Protein AF-A0A960RHT0-F1 (afdb_monomer_lite)

Sequence (117 aa):
PCIFVATATGIAPPRAYLRSQAVDQLTLVHGVRKAEDLFYRDEFSTGSYISCVSSEPGGDLQGRVTDWLAGFSLPDRATYHLCGANEMIYEVRDSLLSRGVAQDAIVTEAYYYRSDD

Radius of gyration: 13.25 Å; chains: 1; bounding box: 39×28×33 Å

Structure (mmCIF, N/CA/C/O backbone):
data_AF-A0A960RHT0-F1
#
_entry.id   AF-A0A960RHT0-F1
#
loop_
_atom_site.group_PDB
_atom_site.id
_atom_site.type_symbol
_atom_site.label_atom_id
_atom_site.label_alt_id
_atom_site.label_comp_id
_atom_site.label_asym_id
_atom_site.label_entity_id
_atom_site.label_seq_id
_atom_site.pdbx_PDB_ins_code
_atom_site.Cartn_x
_atom_site.Cartn_y
_atom_site.Cartn_z
_atom_site.occupancy
_atom_site.B_iso_or_equiv
_atom_site.auth_seq_id
_atom_site.auth_comp_id
_atom_site.auth_asym_id
_atom_site.auth_atom_id
_atom_site.pdbx_PDB_model_num
ATOM 1 N N . PRO A 1 1 ? -13.297 -1.504 4.880 1.00 91.00 1 PRO A N 1
ATOM 2 C CA . PRO A 1 1 ? -12.547 -1.829 3.638 1.00 91.00 1 PRO A CA 1
ATOM 3 C C . PRO A 1 1 ? -11.144 -2.316 4.011 1.00 91.00 1 PRO A C 1
ATOM 5 O O . PRO A 1 1 ? -10.646 -1.917 5.063 1.00 91.00 1 PRO A O 1
ATOM 8 N N . CYS A 1 2 ? -10.526 -3.157 3.184 1.00 93.06 2 CYS A N 1
ATOM 9 C CA . CYS A 1 2 ? -9.168 -3.644 3.423 1.00 93.06 2 CYS A CA 1
ATOM 10 C C . CYS A 1 2 ? -8.214 -3.017 2.410 1.00 93.06 2 CYS A C 1
ATOM 12 O O . CYS A 1 2 ? -8.378 -3.188 1.201 1.00 93.06 2 CYS A O 1
ATOM 14 N N . ILE A 1 3 ? -7.230 -2.279 2.920 1.00 95.88 3 ILE A N 1
ATOM 15 C CA . ILE A 1 3 ? -6.227 -1.591 2.115 1.00 95.88 3 ILE A CA 1
ATOM 16 C C . ILE A 1 3 ? -4.896 -2.294 2.307 1.00 95.88 3 ILE A C 1
ATOM 18 O O . ILE A 1 3 ? -4.325 -2.301 3.393 1.00 95.88 3 ILE A O 1
ATOM 22 N N . PHE A 1 4 ? -4.406 -2.895 1.237 1.00 96.44 4 PHE A N 1
ATOM 23 C CA . PHE A 1 4 ? -3.119 -3.556 1.190 1.00 96.44 4 PHE A CA 1
ATOM 24 C C . PHE A 1 4 ? -2.097 -2.603 0.586 1.00 96.44 4 PHE A C 1
ATOM 26 O O . PHE A 1 4 ? -2.313 -2.055 -0.494 1.00 96.44 4 PHE A O 1
ATOM 33 N N . VAL A 1 5 ? -0.973 -2.427 1.270 1.00 97.75 5 VAL A N 1
ATOM 34 C CA . VAL A 1 5 ? 0.190 -1.711 0.750 1.00 97.75 5 VAL A CA 1
ATOM 35 C C . VAL A 1 5 ? 1.334 -2.705 0.691 1.00 97.75 5 VAL A C 1
ATOM 37 O O . VAL A 1 5 ? 1.808 -3.203 1.714 1.00 97.75 5 VAL A O 1
ATOM 40 N N . ALA A 1 6 ? 1.728 -3.042 -0.529 1.00 97.12 6 ALA A N 1
ATOM 41 C CA . ALA A 1 6 ? 2.642 -4.130 -0.797 1.00 97.12 6 ALA A CA 1
ATOM 42 C C . ALA A 1 6 ? 3.834 -3.677 -1.632 1.00 97.12 6 ALA A C 1
ATOM 44 O O . ALA A 1 6 ? 3.705 -2.804 -2.486 1.00 97.12 6 ALA A O 1
ATOM 45 N N . THR A 1 7 ? 4.982 -4.328 -1.456 1.00 96.88 7 THR A N 1
ATOM 46 C CA . THR A 1 7 ? 6.101 -4.212 -2.403 1.00 96.88 7 THR A CA 1
ATOM 47 C C . THR A 1 7 ? 6.619 -5.573 -2.834 1.00 96.88 7 THR A C 1
ATOM 49 O O . THR A 1 7 ? 6.763 -6.461 -1.988 1.00 96.88 7 THR A O 1
ATOM 52 N N . ALA A 1 8 ? 6.983 -5.701 -4.112 1.00 95.00 8 ALA A N 1
ATOM 53 C CA . ALA A 1 8 ? 7.507 -6.931 -4.704 1.00 95.00 8 ALA A CA 1
ATOM 54 C C . ALA A 1 8 ? 6.616 -8.152 -4.379 1.00 95.00 8 ALA A C 1
ATOM 56 O O . ALA A 1 8 ? 5.399 -8.121 -4.531 1.00 95.00 8 ALA A O 1
ATOM 57 N N . THR A 1 9 ? 7.186 -9.240 -3.866 1.00 94.88 9 THR A N 1
ATOM 58 C CA .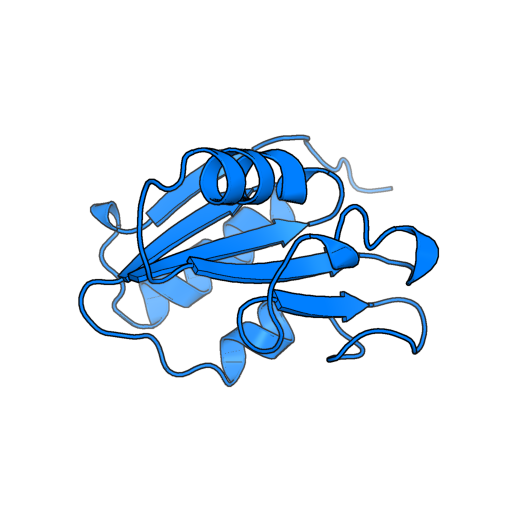 THR A 1 9 ? 6.433 -10.456 -3.512 1.00 94.88 9 THR A CA 1
ATOM 59 C C . THR A 1 9 ? 5.424 -10.266 -2.374 1.00 94.88 9 THR A C 1
ATOM 61 O O . THR A 1 9 ? 4.609 -11.159 -2.140 1.00 94.88 9 THR A O 1
ATOM 64 N N . GLY A 1 10 ? 5.399 -9.100 -1.716 1.00 94.75 10 GLY A N 1
ATOM 65 C CA . GLY A 1 10 ? 4.364 -8.719 -0.751 1.00 94.75 10 GLY A CA 1
ATOM 66 C C . GLY A 1 10 ? 2.943 -8.664 -1.332 1.00 94.75 10 GLY A C 1
ATOM 67 O O . GLY A 1 10 ? 1.983 -8.520 -0.584 1.00 94.75 10 GLY A O 1
ATOM 68 N N . ILE A 1 11 ? 2.775 -8.814 -2.651 1.00 95.38 11 ILE A N 1
ATOM 69 C CA . ILE A 1 11 ? 1.475 -9.034 -3.304 1.00 95.38 11 ILE A CA 1
ATOM 70 C C . ILE A 1 11 ? 0.850 -10.413 -3.001 1.00 95.38 11 ILE A C 1
ATOM 72 O O . ILE A 1 11 ? -0.333 -10.640 -3.266 1.00 95.38 11 ILE A O 1
ATOM 76 N N . ALA A 1 12 ? 1.607 -11.360 -2.440 1.00 94.44 12 ALA A N 1
ATOM 77 C CA . ALA A 1 12 ? 1.099 -12.706 -2.184 1.00 94.44 12 ALA A CA 1
ATOM 78 C C . ALA A 1 12 ? -0.097 -12.745 -1.197 1.00 94.44 12 ALA A C 1
ATOM 80 O O . ALA A 1 12 ? -1.114 -13.347 -1.562 1.00 94.44 12 ALA A O 1
ATOM 81 N N . PRO A 1 13 ? -0.065 -12.082 -0.018 1.00 92.50 13 PRO A N 1
ATOM 82 C CA . PRO A 1 13 ? -1.229 -11.996 0.868 1.00 92.50 13 PRO A CA 1
ATOM 83 C C . PRO A 1 13 ? -2.491 -11.379 0.233 1.00 92.50 13 PRO A C 1
ATOM 85 O O . PRO A 1 13 ? -3.535 -12.033 0.294 1.00 92.50 13 PRO A O 1
ATOM 88 N N . PRO A 1 14 ? -2.461 -10.199 -0.431 1.00 93.00 14 PRO A N 1
ATOM 89 C CA . PRO A 1 14 ? -3.665 -9.648 -1.058 1.00 93.00 14 PRO A CA 1
ATOM 90 C C . PRO A 1 14 ? -4.214 -10.531 -2.181 1.00 93.00 14 PRO A C 1
ATOM 92 O O . PRO A 1 14 ? -5.427 -10.601 -2.361 1.00 93.00 14 PRO A O 1
ATOM 95 N N . ARG A 1 15 ? -3.363 -11.265 -2.908 1.00 93.38 15 ARG A N 1
ATOM 96 C CA . ARG A 1 15 ? -3.827 -12.252 -3.892 1.00 93.38 15 ARG A CA 1
ATOM 97 C C . ARG A 1 15 ? -4.544 -13.435 -3.236 1.00 93.38 15 ARG A C 1
ATOM 99 O O . ARG A 1 15 ? -5.577 -13.879 -3.733 1.00 93.38 15 ARG A O 1
ATOM 106 N N . ALA A 1 16 ? -4.005 -13.968 -2.139 1.00 92.12 16 ALA A N 1
ATOM 107 C CA . ALA A 1 16 ? -4.665 -15.036 -1.387 1.00 92.12 16 ALA A CA 1
ATOM 108 C C . ALA A 1 16 ? -6.018 -14.564 -0.832 1.00 92.12 16 ALA A C 1
ATOM 110 O O . ALA A 1 16 ? -7.009 -15.287 -0.919 1.00 92.12 16 ALA A O 1
ATOM 111 N N . TYR A 1 17 ? -6.063 -13.323 -0.345 1.00 90.50 17 TYR A N 1
ATOM 112 C CA . TYR A 1 17 ? -7.275 -12.672 0.133 1.00 90.50 17 TYR A CA 1
ATOM 113 C C . TYR A 1 17 ? -8.322 -12.465 -0.971 1.00 90.50 17 TYR A C 1
ATOM 115 O O . TYR A 1 17 ? -9.494 -12.768 -0.777 1.00 90.50 17 TYR A O 1
ATOM 123 N N . LEU A 1 18 ? -7.908 -12.009 -2.157 1.00 90.12 18 LEU A N 1
ATOM 124 C CA . LEU A 1 18 ? -8.789 -11.881 -3.321 1.00 90.12 18 LEU A CA 1
ATOM 125 C C . LEU A 1 18 ? -9.467 -13.220 -3.660 1.00 90.12 18 LEU A C 1
ATOM 127 O O . LEU A 1 18 ? -10.661 -13.277 -3.945 1.00 90.12 18 LEU A O 1
ATOM 131 N N . ARG A 1 19 ? -8.708 -14.317 -3.594 1.00 89.56 19 ARG A N 1
ATOM 132 C CA . ARG A 1 19 ? -9.185 -15.665 -3.936 1.00 89.56 19 ARG A CA 1
ATOM 133 C C . ARG A 1 19 ? -10.068 -16.304 -2.869 1.00 89.56 19 ARG A C 1
ATOM 135 O O . ARG A 1 19 ? -10.832 -17.205 -3.204 1.00 89.56 19 ARG A O 1
ATOM 142 N N . SER A 1 20 ? -9.980 -15.871 -1.612 1.00 87.12 20 SER A N 1
ATOM 143 C CA . SER A 1 20 ? -10.817 -16.406 -0.534 1.00 87.12 20 SER A CA 1
ATOM 144 C C . SER A 1 20 ? -12.240 -15.840 -0.526 1.00 87.12 20 SER A C 1
ATOM 146 O O . SER A 1 20 ? -13.043 -16.284 0.290 1.00 87.12 20 SER A O 1
ATOM 148 N N . GLN A 1 21 ? -12.561 -14.886 -1.418 1.00 69.56 21 GLN A N 1
ATOM 149 C CA . GLN A 1 21 ? -13.846 -14.166 -1.461 1.00 69.56 21 GLN A CA 1
ATOM 150 C C . GLN A 1 21 ? -14.225 -13.550 -0.102 1.00 69.56 21 GLN A C 1
ATOM 152 O O . GLN A 1 21 ? -15.400 -13.406 0.222 1.00 69.56 21 GLN A O 1
ATOM 157 N N . ALA A 1 22 ? -13.223 -13.224 0.722 1.00 66.50 22 ALA A N 1
ATOM 158 C CA . ALA A 1 22 ? -13.456 -12.918 2.125 1.00 66.50 22 ALA A CA 1
ATOM 159 C C . ALA A 1 22 ? -14.113 -11.550 2.357 1.00 66.50 22 ALA A C 1
ATOM 161 O O . ALA A 1 22 ? -14.792 -11.412 3.372 1.00 66.50 22 ALA A O 1
ATOM 162 N N . VAL A 1 23 ? -13.939 -10.553 1.471 1.00 61.38 23 VAL A N 1
ATOM 163 C CA . VAL A 1 23 ? -14.557 -9.216 1.609 1.00 61.38 23 VAL A CA 1
ATOM 164 C C . VAL A 1 23 ? -14.720 -8.512 0.253 1.00 61.38 23 VAL A C 1
ATOM 166 O O . VAL A 1 23 ? -13.829 -8.554 -0.592 1.00 61.38 23 VAL A O 1
ATOM 169 N N . ASP A 1 24 ? -15.824 -7.774 0.098 1.00 67.75 24 ASP A N 1
ATOM 170 C CA . ASP A 1 24 ? -16.234 -7.062 -1.126 1.00 67.75 24 ASP A CA 1
ATOM 171 C C . ASP A 1 24 ? -15.430 -5.780 -1.456 1.00 67.75 24 ASP A C 1
ATOM 173 O O . ASP A 1 24 ? -15.689 -5.128 -2.466 1.00 67.75 24 ASP A O 1
ATOM 177 N N . GLN A 1 25 ? -14.482 -5.355 -0.609 1.00 85.19 25 GLN A N 1
ATOM 178 C CA . GLN A 1 25 ? -13.807 -4.050 -0.724 1.00 85.19 25 GLN A CA 1
ATOM 179 C C . GLN A 1 25 ? -12.304 -4.141 -0.432 1.00 85.19 25 GLN A C 1
ATOM 181 O O . GLN A 1 25 ? -11.834 -3.704 0.625 1.00 85.19 25 GLN A O 1
ATOM 186 N N . LEU A 1 26 ? -11.565 -4.714 -1.385 1.00 91.19 26 LEU A N 1
ATOM 187 C CA . LEU A 1 26 ? -10.103 -4.740 -1.410 1.00 91.19 26 LEU A CA 1
ATOM 188 C C . LEU A 1 26 ? 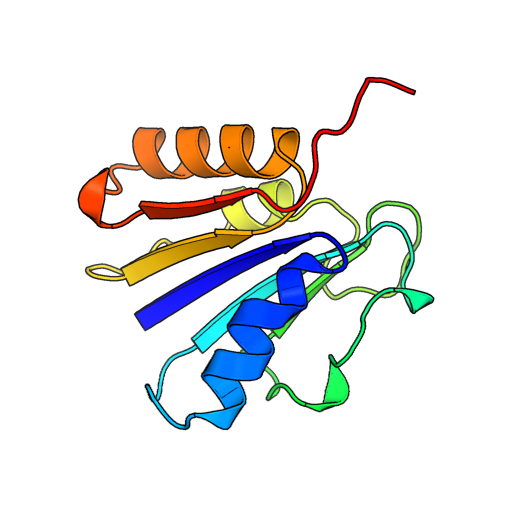-9.559 -3.584 -2.259 1.00 91.19 26 LEU A C 1
ATOM 190 O O . LEU A 1 26 ? -9.982 -3.374 -3.394 1.00 91.19 26 LEU A O 1
ATOM 194 N N . THR A 1 27 ? -8.571 -2.875 -1.723 1.00 94.31 27 THR A N 1
ATOM 195 C CA . THR A 1 27 ? -7.702 -1.974 -2.485 1.00 94.31 27 THR A CA 1
ATOM 196 C C . THR A 1 27 ? -6.261 -2.400 -2.264 1.00 94.31 27 THR A C 1
ATOM 198 O O . THR A 1 27 ? -5.835 -2.545 -1.123 1.00 94.31 27 THR A O 1
ATOM 201 N N . LEU A 1 28 ? -5.508 -2.606 -3.338 1.00 96.19 28 LEU A N 1
ATOM 202 C CA . LEU A 1 28 ? -4.097 -2.958 -3.309 1.00 96.19 28 LEU A CA 1
ATOM 203 C C . LEU A 1 28 ? -3.274 -1.853 -3.967 1.00 96.19 28 LEU A C 1
ATOM 205 O O . LEU A 1 28 ? -3.468 -1.549 -5.138 1.00 96.19 28 LEU A O 1
ATOM 209 N N . VAL A 1 29 ? -2.313 -1.314 -3.226 1.00 97.75 29 VAL A N 1
ATOM 210 C CA . VAL A 1 29 ? -1.243 -0.450 -3.725 1.00 97.75 29 VAL A CA 1
ATOM 211 C C . VAL A 1 29 ? 0.031 -1.282 -3.771 1.00 97.75 29 VAL A C 1
ATOM 213 O O . VAL A 1 29 ? 0.535 -1.697 -2.728 1.00 97.75 29 VAL A O 1
ATOM 216 N N . HIS A 1 30 ? 0.536 -1.570 -4.967 1.00 97.94 30 HIS A N 1
ATOM 217 C CA . HIS A 1 30 ? 1.661 -2.475 -5.173 1.00 97.94 30 HIS A CA 1
ATOM 218 C C . HIS A 1 30 ? 2.858 -1.749 -5.792 1.00 97.94 30 HIS A C 1
ATOM 220 O O . HIS A 1 30 ? 2.795 -1.266 -6.921 1.00 97.94 30 HIS A O 1
ATOM 226 N N . GLY A 1 31 ? 3.955 -1.683 -5.039 1.00 97.81 31 GLY A N 1
ATOM 227 C CA . GLY A 1 31 ? 5.202 -1.039 -5.432 1.00 97.81 31 GLY A CA 1
ATOM 228 C C . GLY A 1 31 ? 6.258 -2.009 -5.939 1.00 97.81 31 GLY A C 1
ATOM 229 O O . GLY A 1 31 ? 6.657 -2.937 -5.234 1.00 97.81 31 GLY A O 1
ATOM 230 N N . VAL A 1 32 ? 6.794 -1.735 -7.121 1.00 97.44 32 VAL A N 1
ATOM 231 C CA . VAL A 1 32 ? 7.900 -2.487 -7.721 1.00 97.44 32 VAL A CA 1
ATOM 232 C C . VAL A 1 32 ? 8.939 -1.548 -8.331 1.00 97.44 32 VAL A C 1
ATOM 234 O O . VAL A 1 32 ? 8.734 -0.336 -8.458 1.00 97.44 32 VAL A O 1
ATOM 237 N N . ARG A 1 33 ? 10.106 -2.095 -8.686 1.00 95.94 33 ARG A N 1
ATOM 238 C CA . ARG A 1 33 ? 11.126 -1.328 -9.412 1.00 95.94 33 ARG A CA 1
ATOM 239 C C . ARG A 1 33 ? 10.783 -1.254 -10.892 1.00 95.94 33 ARG A C 1
ATOM 241 O O . ARG A 1 33 ? 10.771 -0.151 -11.434 1.00 95.94 33 ARG A O 1
ATOM 248 N N . LYS A 1 34 ? 10.468 -2.393 -11.504 1.00 96.81 34 LYS A N 1
ATOM 249 C CA . LYS A 1 34 ? 10.192 -2.524 -12.934 1.00 96.81 34 LYS A CA 1
ATOM 250 C C . LYS A 1 34 ? 8.784 -3.037 -13.195 1.00 96.81 34 LYS A C 1
ATOM 252 O O . LYS A 1 34 ? 8.235 -3.775 -12.382 1.00 96.81 34 LYS A O 1
ATOM 257 N N . ALA A 1 35 ? 8.217 -2.693 -14.344 1.00 96.19 35 ALA A N 1
ATOM 258 C CA . ALA A 1 35 ? 6.875 -3.109 -14.734 1.00 96.19 35 ALA A CA 1
ATOM 259 C C . ALA A 1 35 ? 6.754 -4.638 -14.893 1.00 96.19 35 ALA A C 1
ATOM 261 O O . ALA A 1 35 ? 5.689 -5.195 -14.630 1.00 96.19 35 ALA A O 1
ATOM 262 N N . GLU A 1 36 ? 7.846 -5.323 -15.256 1.00 95.69 36 GLU A N 1
ATOM 263 C CA . GLU A 1 36 ? 7.897 -6.793 -15.351 1.00 95.69 36 GLU A CA 1
ATOM 264 C C . GLU A 1 36 ? 7.619 -7.504 -14.012 1.00 95.69 36 GLU A C 1
ATOM 266 O O . GLU A 1 36 ? 7.126 -8.631 -14.005 1.00 95.69 36 GLU A O 1
ATOM 271 N N . ASP A 1 37 ? 7.847 -6.822 -12.885 1.00 96.06 37 ASP A N 1
ATOM 272 C CA . ASP A 1 37 ? 7.638 -7.355 -11.534 1.00 96.06 37 ASP A CA 1
ATOM 273 C C . ASP A 1 37 ? 6.198 -7.159 -11.018 1.00 96.06 37 ASP A C 1
ATOM 275 O O . ASP A 1 37 ? 5.892 -7.507 -9.874 1.00 96.06 37 ASP A O 1
ATOM 279 N N . LEU A 1 38 ? 5.283 -6.601 -11.822 1.00 95.06 38 LEU A N 1
ATOM 280 C CA . LEU A 1 38 ? 3.865 -6.438 -11.470 1.00 95.06 38 LEU A CA 1
ATOM 281 C C . LEU A 1 38 ? 3.110 -7.781 -11.534 1.00 95.06 38 LEU A C 1
ATOM 283 O O . LEU A 1 38 ? 2.126 -7.940 -12.263 1.00 95.06 38 LEU A O 1
ATOM 287 N N . PHE A 1 39 ? 3.580 -8.759 -10.761 1.00 92.62 39 PHE A N 1
ATOM 288 C CA . PHE A 1 39 ? 3.027 -10.105 -10.705 1.00 92.62 39 PHE A CA 1
ATOM 289 C C . PHE A 1 39 ? 1.533 -10.083 -10.388 1.00 92.62 39 PHE A C 1
ATOM 291 O O . PHE A 1 39 ? 1.073 -9.309 -9.556 1.00 92.62 39 PHE A O 1
ATOM 298 N N . TYR A 1 40 ? 0.774 -10.977 -11.021 1.00 93.56 40 TYR A N 1
ATOM 299 C CA . TYR A 1 40 ? -0.652 -11.193 -10.744 1.00 93.56 40 TYR A CA 1
ATOM 300 C C . TYR A 1 40 ? -1.565 -9.976 -10.944 1.00 93.56 40 TYR A C 1
ATOM 302 O O . TYR A 1 40 ? -2.736 -10.064 -10.584 1.00 93.56 40 TYR A O 1
ATOM 310 N N . ARG A 1 41 ? -1.085 -8.867 -11.527 1.00 92.19 41 ARG A N 1
ATOM 311 C CA . ARG A 1 41 ? -1.899 -7.661 -11.760 1.00 92.19 41 ARG A CA 1
ATOM 312 C C . ARG A 1 41 ? -3.205 -7.960 -12.500 1.00 92.19 41 ARG A C 1
ATOM 314 O O . ARG A 1 41 ? -4.232 -7.383 -12.169 1.00 92.19 41 ARG A O 1
ATOM 321 N N . ASP A 1 42 ? -3.168 -8.913 -13.430 1.00 93.06 42 ASP A N 1
ATOM 322 C CA . ASP A 1 42 ? -4.315 -9.297 -14.259 1.00 93.06 42 ASP A CA 1
ATOM 323 C C . ASP A 1 42 ? -5.390 -10.077 -13.475 1.00 93.06 42 ASP A C 1
ATOM 325 O O . ASP A 1 42 ? -6.482 -10.302 -13.990 1.00 93.06 42 ASP A O 1
ATOM 329 N N . GLU A 1 43 ? -5.112 -10.491 -12.231 1.00 92.44 43 GLU A N 1
ATOM 330 C CA . GLU A 1 43 ? -6.112 -11.107 -11.349 1.00 92.44 43 GLU A CA 1
ATOM 331 C C . GLU A 1 43 ? -6.999 -10.059 -10.653 1.00 92.44 43 GLU A C 1
ATOM 333 O O . GLU A 1 43 ? -8.104 -10.390 -10.226 1.00 92.44 43 GLU A O 1
ATOM 338 N N . PHE A 1 44 ? -6.549 -8.806 -10.533 1.00 90.88 44 PHE A N 1
ATOM 339 C CA . PHE A 1 44 ? -7.264 -7.762 -9.799 1.00 90.88 44 PHE A CA 1
ATOM 340 C C . PHE A 1 44 ? -8.170 -6.934 -10.717 1.00 90.88 44 PHE A C 1
ATOM 342 O O . PHE A 1 44 ? -7.825 -6.614 -11.853 1.00 90.88 44 PHE A O 1
ATOM 349 N N . SER A 1 45 ? -9.334 -6.526 -10.204 1.00 86.00 45 SER A N 1
ATOM 350 C CA . SER A 1 45 ? -10.250 -5.659 -10.949 1.00 86.00 45 SER A CA 1
ATOM 351 C C . SER A 1 45 ? -9.707 -4.238 -11.121 1.00 86.00 45 SER A C 1
ATOM 353 O O . SER A 1 45 ? -9.030 -3.695 -10.239 1.00 86.00 45 SER A O 1
ATOM 355 N N . THR A 1 46 ? -10.069 -3.595 -12.231 1.00 78.75 46 THR A N 1
ATOM 356 C CA . THR A 1 46 ? -9.783 -2.176 -12.469 1.00 78.75 46 THR A CA 1
ATOM 357 C C . THR A 1 46 ? -10.288 -1.327 -11.300 1.00 78.75 46 THR A C 1
ATOM 359 O O . THR A 1 46 ? -11.430 -1.467 -10.874 1.00 78.75 46 THR A O 1
ATOM 362 N N . GLY A 1 47 ? -9.430 -0.457 -10.762 1.00 79.56 47 GLY A N 1
ATOM 363 C CA . GLY A 1 47 ? -9.750 0.405 -9.618 1.00 79.56 47 GLY A CA 1
ATOM 364 C C . GLY A 1 47 ? -9.517 -0.222 -8.238 1.00 79.56 47 GLY A C 1
ATOM 365 O O . GLY A 1 47 ? -9.415 0.513 -7.262 1.00 79.56 47 GLY A O 1
ATOM 366 N N . SER A 1 48 ? -9.357 -1.549 -8.142 1.00 89.31 48 SER A N 1
ATOM 367 C CA . SER A 1 48 ? -8.932 -2.227 -6.900 1.00 89.31 48 SER A CA 1
ATOM 368 C C . SER A 1 48 ? -7.417 -2.411 -6.790 1.00 89.31 48 SER A C 1
ATOM 370 O O . SER A 1 48 ? -6.924 -2.759 -5.721 1.00 89.31 48 SER A O 1
ATOM 372 N N . TYR A 1 49 ? -6.682 -2.182 -7.879 1.00 95.38 49 TYR A N 1
ATOM 373 C CA . TYR A 1 49 ? -5.235 -2.341 -7.965 1.00 95.38 49 TYR A CA 1
ATOM 374 C C . TYR A 1 49 ? -4.595 -1.059 -8.481 1.00 95.38 49 TYR A C 1
ATOM 376 O O . TYR A 1 49 ? -5.001 -0.540 -9.518 1.00 95.38 49 TYR A O 1
ATOM 384 N N . ILE A 1 50 ? -3.605 -0.578 -7.740 1.00 96.75 50 ILE A N 1
ATOM 385 C CA . ILE A 1 50 ? -2.794 0.586 -8.050 1.00 96.75 50 ILE A CA 1
ATOM 386 C C . ILE A 1 50 ? -1.350 0.112 -8.137 1.00 96.75 50 ILE A C 1
ATOM 388 O O . ILE A 1 50 ? -0.781 -0.371 -7.157 1.00 96.75 50 ILE A O 1
ATOM 392 N N . SER A 1 51 ? -0.749 0.274 -9.308 1.00 97.12 51 SER A N 1
ATOM 393 C CA . SER A 1 51 ? 0.645 -0.071 -9.565 1.00 97.12 51 SER A CA 1
ATOM 394 C C . SER A 1 51 ? 1.564 1.142 -9.436 1.00 97.12 51 SER A C 1
ATOM 396 O O . SER A 1 51 ? 1.401 2.139 -10.136 1.00 97.12 51 SER A O 1
ATOM 398 N N . CYS A 1 52 ? 2.567 1.040 -8.566 1.00 97.81 52 CYS A N 1
ATOM 399 C CA . CYS A 1 52 ? 3.629 2.029 -8.413 1.00 97.81 52 CYS A CA 1
ATOM 400 C C . CYS A 1 52 ? 4.943 1.440 -8.948 1.00 97.81 52 CYS A C 1
ATOM 402 O O . CYS A 1 52 ? 5.451 0.462 -8.399 1.00 97.81 52 CYS A O 1
ATOM 404 N N . VAL A 1 53 ? 5.491 2.010 -10.022 1.00 98.06 53 VAL A N 1
ATOM 405 C CA . VAL A 1 53 ? 6.750 1.558 -10.638 1.00 98.06 53 VAL A CA 1
ATOM 406 C C . VAL A 1 53 ? 7.797 2.653 -10.481 1.00 98.06 53 VAL A C 1
ATOM 408 O O . VAL A 1 53 ? 7.619 3.770 -10.953 1.00 98.06 53 VAL A O 1
ATOM 411 N N . SER A 1 54 ? 8.886 2.350 -9.780 1.00 96.50 54 SER A N 1
ATOM 412 C CA . SER A 1 54 ? 9.832 3.377 -9.314 1.00 96.50 54 SER A CA 1
ATOM 413 C C . SER A 1 54 ? 11.017 3.641 -10.246 1.00 96.50 54 SER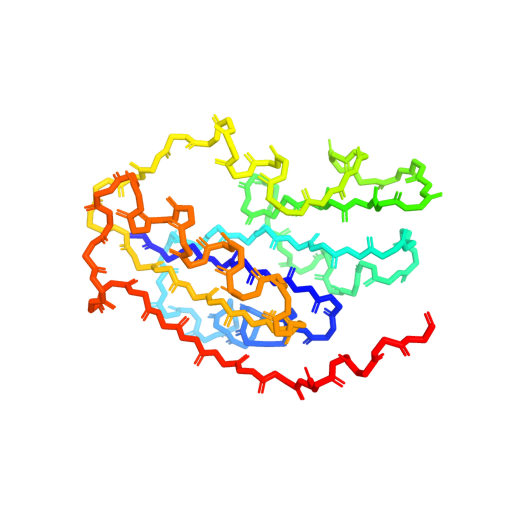 A C 1
ATOM 415 O O . SER A 1 54 ? 11.544 4.749 -10.229 1.00 96.50 54 SER A O 1
ATOM 417 N N . SER A 1 55 ? 11.454 2.665 -11.051 1.00 95.50 55 SER A N 1
ATOM 418 C CA . SER A 1 55 ? 12.658 2.811 -11.894 1.00 95.50 55 SER A CA 1
ATOM 419 C C . SER A 1 55 ? 12.374 3.089 -13.371 1.00 95.50 55 SER A C 1
ATOM 421 O O . SER A 1 55 ? 13.291 3.437 -14.110 1.00 95.50 55 SER A O 1
ATOM 423 N N . GLU A 1 56 ? 11.115 2.983 -13.799 1.00 95.38 56 GLU A N 1
ATOM 424 C CA . GLU A 1 56 ? 10.702 3.178 -15.190 1.00 95.38 56 GLU A CA 1
ATOM 425 C C . GLU A 1 56 ? 9.202 3.518 -15.303 1.00 95.38 56 GLU A C 1
ATOM 427 O O . GLU A 1 56 ? 8.449 3.321 -14.345 1.00 95.38 56 GLU A O 1
ATOM 432 N N . PRO A 1 57 ? 8.739 4.024 -16.459 1.00 93.81 57 PRO A N 1
ATOM 433 C CA . PRO A 1 57 ? 7.313 4.119 -16.761 1.00 93.81 57 PRO A CA 1
ATOM 434 C C . PRO A 1 57 ? 6.668 2.730 -16.893 1.00 93.81 57 PRO A C 1
ATOM 436 O O . PRO A 1 57 ? 7.318 1.781 -17.320 1.00 93.81 57 PRO A O 1
ATOM 439 N N . GLY A 1 58 ? 5.368 2.619 -16.605 1.00 87.50 58 GLY A N 1
ATOM 440 C CA . GLY A 1 58 ? 4.612 1.374 -16.826 1.00 87.50 58 GLY A CA 1
ATOM 441 C C . GLY A 1 58 ? 3.626 0.996 -15.719 1.00 87.50 58 GLY A C 1
ATOM 442 O O . GLY A 1 58 ? 2.859 0.053 -15.899 1.00 87.50 58 GLY A O 1
ATOM 443 N N . GLY A 1 59 ? 3.626 1.724 -14.599 1.00 91.62 59 GLY A N 1
ATOM 444 C CA . GLY A 1 59 ? 2.577 1.660 -13.578 1.00 91.62 59 GLY A CA 1
ATOM 445 C C . GLY A 1 59 ? 1.549 2.785 -13.710 1.00 91.62 59 GLY A C 1
ATOM 446 O O . GLY A 1 59 ? 1.732 3.717 -14.493 1.00 91.62 59 GLY A O 1
ATOM 447 N N . ASP A 1 60 ? 0.506 2.723 -12.884 1.00 95.19 60 ASP A N 1
ATOM 448 C CA . ASP A 1 60 ? -0.464 3.812 -12.697 1.00 95.19 60 ASP A CA 1
ATOM 449 C C . ASP A 1 60 ? 0.205 5.055 -12.089 1.00 95.19 60 ASP A C 1
ATOM 451 O O . ASP A 1 60 ? -0.185 6.187 -12.371 1.00 95.19 60 ASP A O 1
ATOM 455 N N . LEU A 1 61 ? 1.242 4.837 -11.275 1.00 95.88 61 LEU A N 1
ATOM 456 C CA . LEU A 1 61 ? 2.123 5.864 -10.737 1.00 95.88 61 LEU A CA 1
ATOM 457 C C . LEU A 1 61 ? 3.586 5.512 -11.027 1.00 95.88 61 LEU A C 1
ATOM 459 O O . LEU A 1 61 ? 4.050 4.423 -10.685 1.00 95.88 61 LEU A O 1
ATOM 463 N N . GLN A 1 62 ? 4.338 6.460 -11.586 1.00 97.12 62 GLN A N 1
ATOM 464 C CA . GLN A 1 62 ? 5.797 6.376 -11.618 1.00 97.12 62 GLN A CA 1
ATOM 465 C C . GLN A 1 62 ? 6.354 6.875 -10.274 1.00 97.12 62 GLN A C 1
ATOM 467 O O . GLN A 1 62 ? 6.501 8.079 -10.075 1.00 97.12 62 GLN A O 1
ATOM 472 N N . GLY A 1 63 ? 6.602 5.963 -9.333 1.00 96.12 63 GLY A N 1
ATOM 473 C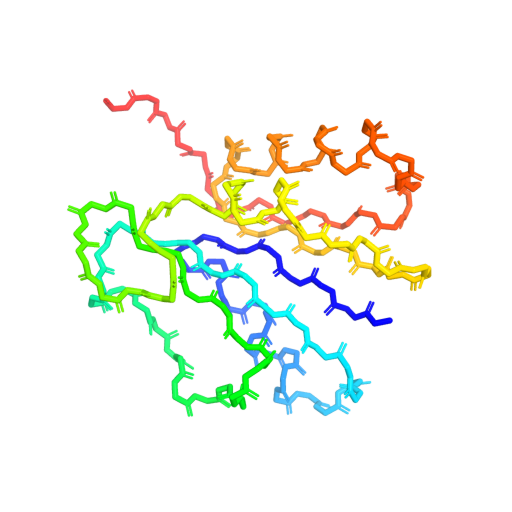 CA . GLY A 1 63 ? 6.993 6.303 -7.961 1.00 96.12 63 GLY A CA 1
ATOM 474 C C . GLY A 1 63 ? 6.903 5.135 -6.978 1.00 96.12 63 GLY A C 1
ATOM 475 O O . GLY A 1 63 ? 6.767 3.972 -7.370 1.00 96.12 63 GLY A O 1
ATOM 476 N N . ARG A 1 64 ? 7.000 5.447 -5.682 1.00 96.94 64 ARG A N 1
ATOM 477 C CA . ARG A 1 64 ? 6.819 4.518 -4.553 1.00 96.94 64 ARG A CA 1
ATOM 478 C C . ARG A 1 64 ? 5.352 4.494 -4.108 1.00 96.94 64 ARG A C 1
ATOM 480 O O . ARG A 1 64 ? 4.573 5.405 -4.368 1.00 96.94 64 ARG A O 1
ATOM 487 N N . VAL A 1 65 ? 4.982 3.462 -3.351 1.00 97.50 65 VAL A N 1
ATOM 488 C CA . VAL A 1 65 ? 3.646 3.371 -2.726 1.00 97.50 65 VAL A CA 1
ATOM 489 C C . VAL A 1 65 ? 3.371 4.510 -1.740 1.00 97.50 65 VAL A C 1
ATOM 491 O O . VAL A 1 65 ? 2.223 4.901 -1.549 1.00 97.50 65 VAL A O 1
ATOM 494 N N . THR A 1 66 ? 4.419 5.062 -1.126 1.00 96.38 66 THR A N 1
ATOM 495 C CA . THR A 1 66 ? 4.336 6.201 -0.206 1.00 96.38 66 THR A CA 1
ATOM 496 C C . THR A 1 66 ? 3.947 7.491 -0.922 1.00 96.38 66 THR A C 1
ATOM 498 O O . THR A 1 66 ? 3.155 8.260 -0.378 1.00 96.38 66 THR A O 1
ATOM 501 N N . ASP A 1 67 ? 4.403 7.682 -2.164 1.00 95.44 67 ASP A N 1
ATOM 502 C CA . ASP A 1 67 ? 4.010 8.818 -3.007 1.00 95.44 67 ASP A CA 1
ATOM 503 C C . ASP A 1 67 ? 2.507 8.778 -3.308 1.00 95.44 67 ASP A C 1
ATOM 505 O O . ASP A 1 67 ? 1.811 9.788 -3.200 1.00 95.44 67 ASP A O 1
ATOM 509 N N . TRP A 1 68 ? 1.980 7.588 -3.613 1.00 95.31 68 TRP A N 1
ATOM 510 C CA . TRP A 1 68 ? 0.542 7.398 -3.799 1.00 95.31 68 TRP A CA 1
ATOM 511 C C . TRP A 1 68 ? -0.236 7.663 -2.504 1.00 95.31 68 TRP A C 1
ATOM 513 O O . TRP A 1 68 ? -1.248 8.368 -2.501 1.00 95.31 68 TRP A O 1
ATOM 523 N N . LEU A 1 69 ? 0.255 7.126 -1.382 1.00 94.62 69 LEU A N 1
ATOM 524 C CA . LEU A 1 69 ? -0.413 7.225 -0.087 1.00 94.62 69 LEU A CA 1
ATOM 525 C C . LEU A 1 69 ? -0.550 8.676 0.392 1.00 94.62 69 LEU A C 1
ATOM 527 O O . LEU A 1 69 ? -1.547 9.003 1.038 1.00 94.62 69 LEU A O 1
ATOM 531 N N . ALA A 1 70 ? 0.408 9.545 0.060 1.00 92.00 70 ALA A N 1
ATOM 532 C CA . ALA A 1 70 ? 0.385 10.958 0.429 1.00 92.00 70 ALA A CA 1
ATOM 533 C C . ALA A 1 70 ? -0.861 11.698 -0.097 1.00 92.00 70 ALA A C 1
ATOM 535 O O . ALA A 1 70 ? -1.397 12.560 0.598 1.00 92.00 70 ALA A O 1
ATOM 536 N N . GLY A 1 71 ? -1.351 11.338 -1.290 1.00 89.44 71 GLY A N 1
ATOM 537 C CA . GLY A 1 71 ? -2.553 11.923 -1.898 1.00 89.44 71 GLY A CA 1
ATOM 538 C C . GLY A 1 71 ? -3.849 11.150 -1.633 1.00 89.44 71 GLY A C 1
ATOM 539 O O . GLY A 1 71 ? -4.934 11.627 -1.964 1.00 89.44 71 GLY A O 1
ATOM 540 N N . PHE A 1 72 ? -3.763 9.952 -1.055 1.00 92.75 72 PHE A N 1
ATOM 541 C CA . PHE A 1 72 ? -4.911 9.068 -0.888 1.00 92.75 72 PHE A CA 1
ATOM 542 C C . PHE A 1 72 ? -5.772 9.465 0.315 1.00 92.75 72 PHE A C 1
ATOM 544 O O . PHE A 1 72 ? -5.263 9.545 1.426 1.00 92.75 72 PHE A O 1
ATOM 551 N N . SER A 1 73 ? -7.081 9.665 0.142 1.00 94.31 73 SER A N 1
ATOM 552 C CA . SER A 1 73 ? -7.991 9.908 1.273 1.00 94.31 73 SER A CA 1
ATOM 553 C C . SER A 1 73 ? -8.228 8.614 2.057 1.00 94.31 73 SER A C 1
ATOM 555 O O . SER A 1 73 ? -8.747 7.651 1.497 1.00 94.31 73 SER A O 1
ATOM 557 N N . LEU A 1 74 ? -7.854 8.587 3.341 1.00 94.81 74 LEU A N 1
ATOM 558 C CA . LEU A 1 74 ? -7.974 7.402 4.195 1.00 94.81 74 LEU A CA 1
ATOM 559 C C . LEU A 1 74 ? -9.447 7.148 4.543 1.00 94.81 74 LEU A C 1
ATOM 561 O O . LEU A 1 74 ? -10.051 7.993 5.205 1.00 94.81 74 LEU A O 1
ATOM 565 N N . PRO A 1 75 ? -10.042 6.011 4.138 1.00 92.94 75 PRO A N 1
ATOM 566 C CA . PRO A 1 75 ? -11.418 5.712 4.496 1.00 92.94 75 PRO A CA 1
ATOM 567 C C . PRO A 1 75 ? -11.546 5.419 5.991 1.00 92.94 75 PRO A C 1
ATOM 569 O O . PRO A 1 75 ? -10.712 4.718 6.576 1.00 92.94 75 PRO A O 1
ATOM 5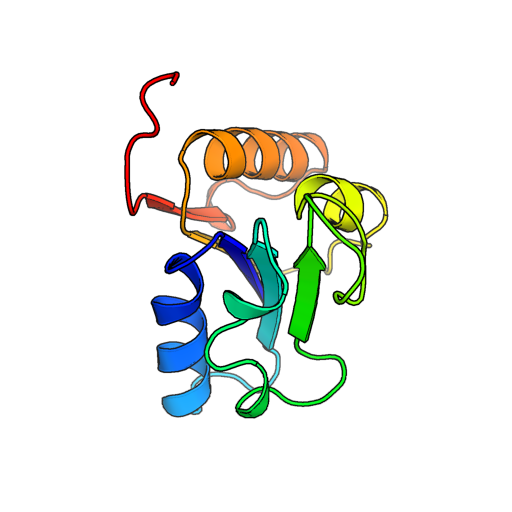72 N N . ASP A 1 76 ? -12.643 5.878 6.586 1.00 88.94 76 ASP A N 1
ATOM 573 C CA . ASP A 1 76 ? -12.998 5.518 7.954 1.00 88.94 76 ASP A CA 1
ATOM 574 C C . ASP A 1 76 ? -13.169 4.000 8.091 1.00 88.94 76 ASP A C 1
ATOM 576 O O . ASP A 1 76 ? -13.705 3.325 7.205 1.00 88.94 76 ASP A O 1
ATOM 580 N N . ARG A 1 77 ? -12.751 3.456 9.242 1.00 90.81 77 ARG A N 1
ATOM 581 C CA . ARG A 1 77 ? -12.886 2.024 9.580 1.00 90.81 77 ARG A CA 1
ATOM 582 C C . ARG A 1 77 ? -12.214 1.085 8.560 1.00 90.81 77 ARG A C 1
ATOM 584 O O . ARG A 1 77 ? -12.634 -0.063 8.398 1.00 90.81 77 ARG A O 1
ATOM 591 N N . ALA A 1 78 ? -11.198 1.568 7.846 1.00 94.44 78 ALA A N 1
ATOM 592 C CA . ALA A 1 78 ? -10.331 0.730 7.030 1.00 94.44 78 ALA A CA 1
ATOM 593 C C . ALA A 1 78 ? -9.321 -0.031 7.901 1.00 94.44 78 ALA A C 1
ATOM 595 O O . ALA A 1 78 ? -8.842 0.502 8.901 1.00 94.44 78 ALA A O 1
ATOM 596 N N . THR A 1 79 ? -8.967 -1.247 7.487 1.00 95.31 79 THR A N 1
ATOM 597 C CA . THR A 1 79 ? -7.775 -1.944 7.986 1.00 95.31 79 THR A CA 1
ATOM 598 C C . THR A 1 79 ? -6.663 -1.844 6.950 1.00 95.31 79 THR A C 1
ATOM 600 O O . THR A 1 79 ? -6.910 -1.981 5.748 1.00 95.31 79 THR A O 1
ATOM 603 N N . TYR A 1 80 ? -5.442 -1.600 7.415 1.00 97.00 80 TYR A N 1
ATOM 604 C CA . TYR A 1 80 ? -4.262 -1.402 6.582 1.00 97.00 80 TYR A CA 1
ATOM 605 C C . TYR A 1 80 ? -3.305 -2.573 6.765 1.00 97.00 80 TYR A C 1
ATOM 607 O O . TYR A 1 80 ? -2.827 -2.817 7.868 1.00 97.00 80 TYR A O 1
ATOM 615 N N . HIS A 1 81 ? -3.024 -3.292 5.686 1.00 96.38 81 HIS A N 1
ATOM 616 C CA . HIS A 1 81 ? -2.160 -4.467 5.674 1.00 96.38 81 HIS A CA 1
ATOM 617 C C . HIS A 1 81 ? -0.873 -4.137 4.919 1.00 96.38 81 HIS A C 1
ATOM 619 O O . HIS A 1 81 ? -0.908 -3.883 3.716 1.00 96.38 81 HIS A O 1
ATOM 625 N N . LEU A 1 82 ? 0.258 -4.115 5.622 1.00 97.69 82 LEU A N 1
ATOM 626 C CA . LEU A 1 82 ? 1.557 -3.721 5.078 1.00 97.69 82 LEU A CA 1
ATOM 627 C C . LEU A 1 82 ? 2.429 -4.960 4.885 1.00 97.69 82 LEU A C 1
ATOM 629 O O . LEU A 1 82 ? 2.735 -5.642 5.864 1.00 97.69 82 LEU A O 1
ATOM 633 N N . CYS A 1 83 ? 2.843 -5.252 3.650 1.00 96.06 83 CYS A N 1
ATOM 634 C CA . CYS A 1 83 ? 3.661 -6.431 3.359 1.00 96.06 83 CYS A CA 1
ATOM 635 C C . CYS A 1 83 ? 4.784 -6.148 2.355 1.00 96.06 83 CYS A C 1
ATOM 637 O O . CYS A 1 83 ? 4.554 -5.642 1.260 1.00 96.06 83 CYS A O 1
ATOM 639 N N . GLY A 1 84 ? 6.020 -6.509 2.695 1.00 94.75 84 GLY A N 1
ATOM 640 C CA . GLY A 1 84 ? 7.161 -6.348 1.794 1.00 94.75 84 GLY A CA 1
ATOM 641 C C . GLY A 1 84 ? 8.418 -5.869 2.505 1.00 94.7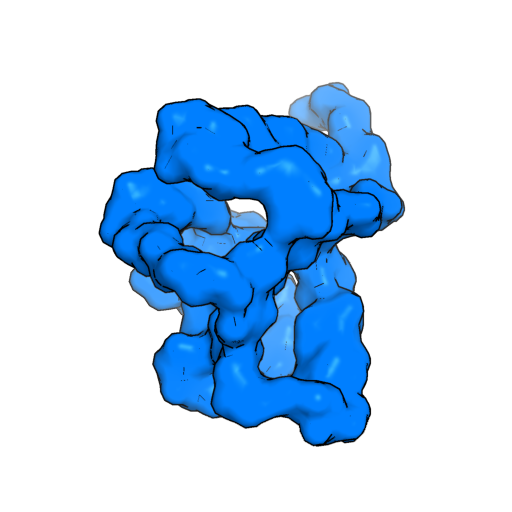5 84 GLY A C 1
ATOM 642 O O . GLY A 1 84 ? 8.786 -6.423 3.541 1.00 94.75 84 GLY A O 1
ATOM 643 N N . ALA A 1 85 ? 9.092 -4.877 1.915 1.00 93.69 85 ALA A N 1
ATOM 644 C CA . ALA A 1 85 ? 10.335 -4.326 2.442 1.00 93.69 85 ALA A CA 1
ATOM 645 C C . ALA A 1 85 ? 10.099 -3.576 3.762 1.00 93.69 85 ALA A C 1
ATOM 647 O O . ALA A 1 85 ? 9.191 -2.750 3.847 1.00 93.69 85 ALA A O 1
ATOM 648 N N . ASN A 1 86 ? 10.962 -3.800 4.758 1.00 91.69 86 ASN A N 1
ATOM 649 C CA . ASN A 1 86 ? 10.847 -3.150 6.072 1.00 91.69 86 ASN A CA 1
ATOM 650 C C . ASN A 1 86 ? 10.829 -1.619 6.000 1.00 91.69 86 ASN A C 1
ATOM 652 O O . ASN A 1 86 ? 10.020 -0.998 6.676 1.00 91.69 86 ASN A O 1
ATOM 656 N N . GLU A 1 87 ? 11.668 -1.020 5.154 1.00 92.38 87 GLU A N 1
ATOM 657 C CA . GLU A 1 87 ? 11.706 0.434 4.944 1.00 92.38 87 GLU A CA 1
ATOM 658 C C . GLU A 1 87 ? 10.331 0.975 4.516 1.00 92.38 87 GLU A C 1
ATOM 660 O O . GLU A 1 87 ? 9.815 1.910 5.121 1.00 92.38 87 GLU A O 1
ATOM 665 N N . MET A 1 88 ? 9.677 0.308 3.555 1.00 95.00 88 MET A N 1
ATOM 666 C CA . MET A 1 88 ? 8.315 0.654 3.141 1.00 95.00 88 MET A CA 1
ATOM 667 C C . MET A 1 88 ? 7.321 0.479 4.292 1.00 95.00 88 MET A C 1
ATOM 669 O O . MET A 1 88 ? 6.489 1.355 4.511 1.00 95.00 88 MET A O 1
ATOM 673 N N . ILE A 1 89 ? 7.412 -0.623 5.043 1.00 95.75 89 ILE A N 1
ATOM 674 C CA . ILE A 1 89 ? 6.511 -0.887 6.172 1.00 95.75 89 ILE A CA 1
ATOM 675 C C . ILE A 1 89 ? 6.629 0.218 7.227 1.00 95.75 89 ILE A C 1
ATOM 677 O O . ILE A 1 89 ? 5.600 0.693 7.706 1.00 95.75 89 ILE A O 1
ATOM 681 N N . TYR A 1 90 ? 7.845 0.642 7.579 1.00 94.88 90 TYR A N 1
ATOM 682 C CA . TYR A 1 90 ? 8.065 1.709 8.557 1.00 94.88 90 TYR A CA 1
ATOM 683 C C . TYR A 1 90 ? 7.536 3.054 8.056 1.00 94.88 90 TYR A C 1
ATOM 685 O O . TYR A 1 90 ? 6.717 3.664 8.737 1.00 94.88 90 TYR A O 1
ATOM 693 N N . GLU A 1 91 ? 7.904 3.468 6.841 1.00 96.50 91 GLU A N 1
ATOM 694 C CA . GLU A 1 91 ? 7.440 4.736 6.261 1.00 96.50 91 GLU A CA 1
ATOM 695 C C . GLU A 1 91 ? 5.910 4.807 6.160 1.00 96.50 91 GLU A C 1
ATOM 697 O O . GLU A 1 91 ? 5.291 5.809 6.527 1.00 96.50 91 GLU A O 1
ATOM 702 N N . VAL A 1 92 ? 5.276 3.736 5.670 1.00 97.69 92 VAL A N 1
ATOM 703 C CA . VAL A 1 92 ? 3.820 3.685 5.515 1.00 97.69 92 VAL A CA 1
ATOM 704 C C . VAL A 1 92 ? 3.131 3.659 6.875 1.00 97.69 92 VAL A C 1
ATOM 706 O O . VAL A 1 92 ? 2.153 4.382 7.068 1.00 97.69 92 VAL A O 1
ATOM 709 N N . ARG A 1 93 ? 3.632 2.872 7.834 1.00 97.12 93 ARG A N 1
ATOM 710 C CA . ARG A 1 93 ? 3.086 2.837 9.195 1.00 97.12 93 ARG A CA 1
ATOM 711 C C . ARG A 1 93 ? 3.138 4.217 9.842 1.00 97.12 93 ARG A C 1
ATOM 713 O O . ARG A 1 93 ? 2.118 4.666 10.361 1.00 97.12 93 ARG A O 1
ATOM 720 N N . ASP A 1 94 ? 4.281 4.892 9.785 1.00 97.25 94 ASP A N 1
ATOM 721 C CA . ASP A 1 94 ? 4.449 6.222 10.374 1.00 97.25 94 ASP A CA 1
ATOM 722 C C . ASP A 1 94 ? 3.525 7.244 9.700 1.00 97.25 94 ASP A C 1
ATOM 724 O O . ASP A 1 94 ? 2.861 8.029 10.381 1.00 97.25 94 ASP A O 1
ATOM 728 N N . SER A 1 95 ? 3.387 7.175 8.370 1.00 97.31 95 SER A N 1
ATOM 729 C CA . SER A 1 95 ? 2.430 7.998 7.625 1.00 97.31 95 SER A CA 1
ATOM 730 C C . SER A 1 95 ? 0.990 7.771 8.100 1.00 97.31 95 SER A C 1
ATOM 732 O O . SER A 1 95 ? 0.294 8.736 8.415 1.00 97.31 95 SER A O 1
ATOM 734 N N . LEU A 1 96 ? 0.542 6.518 8.222 1.00 97.56 96 LEU A N 1
ATOM 735 C CA . LEU A 1 96 ? -0.811 6.182 8.680 1.00 97.56 96 LEU A CA 1
ATOM 736 C C . LEU A 1 96 ? -1.072 6.675 10.111 1.00 97.56 96 LEU A C 1
ATOM 738 O O . LEU A 1 96 ? -2.088 7.327 10.359 1.00 97.56 96 LEU A O 1
ATOM 742 N N . LEU A 1 97 ? -0.138 6.430 11.034 1.00 97.12 97 LEU A N 1
ATOM 743 C CA . LEU A 1 97 ? -0.238 6.886 12.424 1.00 97.12 97 LEU A CA 1
ATOM 744 C C . LEU A 1 97 ? -0.297 8.417 12.512 1.00 97.12 97 LEU A C 1
ATOM 746 O O . LEU A 1 97 ? -1.151 8.963 13.210 1.00 97.12 97 LEU A O 1
ATOM 750 N N . SER A 1 98 ? 0.554 9.121 11.757 1.00 97.00 98 SER A N 1
ATOM 751 C CA . SER A 1 98 ? 0.571 10.593 11.726 1.00 97.00 98 SER A CA 1
ATOM 752 C C . SER A 1 98 ? -0.742 11.202 11.216 1.00 97.00 98 SER A C 1
ATOM 754 O O . SER A 1 98 ? -1.069 12.344 11.532 1.00 97.00 98 SER A O 1
ATOM 756 N N . ARG A 1 99 ? -1.518 10.420 10.458 1.00 96.50 99 ARG A N 1
ATOM 757 C CA . ARG A 1 99 ? -2.806 10.801 9.869 1.00 96.50 99 ARG A CA 1
ATOM 758 C C . ARG A 1 99 ? -4.005 10.303 10.679 1.00 96.50 99 ARG A C 1
ATOM 760 O O . ARG A 1 99 ? -5.134 10.400 10.208 1.00 96.50 99 ARG A O 1
ATOM 767 N N . GLY A 1 100 ? -3.771 9.797 11.892 1.00 95.94 100 GLY A N 1
ATOM 768 C CA . GLY A 1 100 ? -4.817 9.428 12.847 1.00 95.94 100 GLY A CA 1
ATOM 769 C C . GLY A 1 100 ? -5.351 8.002 12.712 1.00 95.94 100 GLY A C 1
ATOM 770 O O . GLY A 1 100 ? -6.349 7.676 13.352 1.00 95.94 100 GLY A O 1
ATOM 771 N N . VAL A 1 101 ? -4.712 7.138 11.917 1.00 97.12 101 VAL A N 1
ATOM 772 C CA . VAL A 1 101 ? -5.066 5.712 11.887 1.00 97.12 101 VAL A CA 1
ATOM 773 C C . VAL A 1 101 ? -4.658 5.072 13.209 1.00 97.12 101 VAL A C 1
ATOM 775 O O . VAL A 1 101 ? -3.523 5.216 13.659 1.00 97.12 101 VAL A O 1
ATOM 778 N N . ALA A 1 102 ? -5.587 4.356 13.839 1.00 97.19 102 ALA A N 1
ATOM 779 C CA . ALA A 1 102 ? -5.317 3.653 15.083 1.00 97.19 102 ALA A CA 1
ATOM 780 C C . ALA A 1 102 ? -4.333 2.489 14.860 1.00 97.19 102 ALA A C 1
ATOM 782 O O . ALA A 1 102 ? -4.362 1.811 13.834 1.00 97.19 102 ALA A O 1
ATOM 783 N N . GLN A 1 103 ? -3.453 2.247 15.833 1.00 95.88 103 GLN A N 1
ATOM 784 C CA . GLN A 1 103 ? -2.401 1.230 15.725 1.00 95.88 103 GLN A CA 1
ATOM 785 C C . GLN A 1 103 ? -2.953 -0.195 15.540 1.00 95.88 103 GLN A C 1
ATOM 787 O O . GLN A 1 103 ? -2.297 -1.018 14.907 1.00 95.88 103 GLN A O 1
ATOM 792 N N . ASP A 1 104 ? -4.137 -0.488 16.077 1.00 96.50 104 ASP A N 1
ATOM 793 C CA . ASP A 1 104 ? -4.842 -1.769 15.942 1.00 96.50 104 ASP A CA 1
ATOM 794 C C . ASP A 1 104 ? -5.485 -1.969 14.559 1.00 96.50 104 ASP A C 1
ATOM 796 O O . ASP A 1 104 ? -5.764 -3.101 14.167 1.00 96.50 104 ASP A O 1
ATOM 800 N N . ALA A 1 105 ? -5.658 -0.894 13.788 1.00 96.88 105 ALA A N 1
ATOM 801 C CA . ALA A 1 105 ? -6.089 -0.946 12.396 1.00 96.88 105 ALA A CA 1
ATOM 802 C C . ALA A 1 105 ? -4.928 -1.202 11.415 1.00 96.88 105 ALA A C 1
ATOM 804 O O . ALA A 1 105 ? -5.176 -1.339 10.215 1.00 96.88 105 ALA A O 1
ATOM 805 N N . ILE A 1 106 ? -3.677 -1.265 11.893 1.00 97.44 106 ILE A N 1
ATOM 806 C CA . ILE A 1 106 ? -2.478 -1.493 11.076 1.00 97.44 106 ILE A CA 1
ATOM 807 C C . ILE A 1 106 ? -1.915 -2.887 11.363 1.00 97.44 106 ILE A C 1
ATOM 809 O O . ILE A 1 106 ? -1.438 -3.175 12.459 1.00 97.44 106 ILE A O 1
ATOM 813 N N . VAL A 1 107 ? -1.912 -3.737 10.341 1.00 95.81 107 VAL A N 1
ATOM 814 C CA . VAL A 1 107 ? -1.363 -5.094 10.362 1.00 95.81 107 VAL A CA 1
ATOM 815 C C . VAL A 1 107 ? -0.111 -5.123 9.493 1.00 95.81 107 VAL A C 1
ATOM 817 O O . VAL A 1 107 ? -0.141 -4.681 8.347 1.00 95.81 107 VAL A O 1
ATOM 820 N N . THR A 1 108 ? 0.997 -5.646 10.013 1.00 93.06 108 THR A N 1
ATOM 821 C CA . THR A 1 108 ? 2.272 -5.703 9.284 1.00 93.06 108 THR A CA 1
ATOM 822 C C . THR A 1 108 ? 2.773 -7.134 9.158 1.00 93.06 108 THR A C 1
ATOM 824 O O . THR A 1 108 ? 2.882 -7.831 10.165 1.00 93.06 108 THR A O 1
ATOM 827 N N . GLU A 1 109 ? 3.168 -7.533 7.953 1.00 81.69 109 GLU A N 1
ATOM 828 C CA . GLU A 1 109 ? 3.867 -8.788 7.673 1.00 81.69 109 GLU A CA 1
ATOM 829 C C . GLU A 1 109 ? 5.179 -8.482 6.942 1.00 81.69 109 GLU A C 1
ATOM 831 O O . GLU A 1 109 ? 5.212 -8.243 5.732 1.00 81.69 109 GLU A O 1
ATOM 836 N N . ALA A 1 110 ? 6.284 -8.464 7.688 1.00 71.69 110 ALA A N 1
ATOM 837 C CA . ALA A 1 110 ? 7.610 -8.278 7.110 1.00 71.69 110 ALA A CA 1
ATOM 838 C C . ALA A 1 110 ? 8.027 -9.530 6.327 1.00 71.69 110 ALA A C 1
ATOM 840 O O . ALA A 1 110 ? 8.101 -10.619 6.894 1.00 71.69 110 ALA A O 1
ATOM 841 N N . TYR A 1 111 ? 8.321 -9.373 5.032 1.00 64.81 111 TYR A N 1
ATOM 842 C CA . TYR A 1 111 ? 8.761 -10.488 4.185 1.00 64.81 111 TYR A CA 1
ATOM 843 C C . TYR A 1 111 ? 10.292 -10.615 4.151 1.00 64.81 111 TYR A C 1
ATOM 845 O O . TYR A 1 111 ? 10.817 -11.723 4.088 1.00 64.81 111 TYR A O 1
ATOM 853 N N . TYR A 1 112 ? 11.025 -9.496 4.207 1.00 65.94 112 TYR A N 1
ATOM 854 C CA . TYR A 1 112 ? 12.487 -9.493 4.116 1.00 65.94 112 TYR A CA 1
ATOM 855 C C . TYR A 1 112 ? 13.114 -8.219 4.688 1.00 65.94 112 TYR A C 1
ATOM 857 O O . TYR A 1 112 ? 12.553 -7.123 4.599 1.00 65.94 112 TYR A O 1
ATOM 865 N N . TYR A 1 113 ? 14.317 -8.370 5.243 1.00 64.88 113 TYR A N 1
ATOM 866 C CA . TYR A 1 113 ? 15.170 -7.247 5.608 1.00 64.88 113 TYR A CA 1
ATOM 867 C C . TYR A 1 113 ? 15.939 -6.803 4.365 1.00 64.88 113 TYR A C 1
ATOM 869 O O . TYR A 1 113 ? 16.665 -7.598 3.773 1.00 64.88 113 TYR A O 1
ATOM 877 N N . ARG A 1 114 ? 15.778 -5.543 3.955 1.00 60.72 114 ARG A N 1
ATOM 878 C CA . ARG A 1 114 ? 16.736 -4.927 3.037 1.00 60.72 114 ARG A CA 1
ATOM 879 C C . ARG A 1 114 ? 17.910 -4.465 3.887 1.00 60.72 114 ARG A C 1
ATOM 881 O O . ARG A 1 114 ? 17.766 -3.509 4.638 1.00 60.72 114 ARG A O 1
ATOM 888 N N . SER A 1 115 ? 19.020 -5.197 3.843 1.00 53.28 115 SER A N 1
ATOM 889 C CA . SER A 1 115 ? 20.315 -4.598 4.156 1.00 53.28 115 SER A CA 1
ATOM 890 C C . SER A 1 115 ? 20.594 -3.567 3.071 1.00 53.28 115 SER A C 1
ATOM 892 O O . SER A 1 115 ? 20.307 -3.839 1.906 1.00 53.28 115 SER A O 1
ATOM 894 N N . ASP A 1 116 ? 21.057 -2.385 3.460 1.00 55.19 116 ASP A N 1
ATOM 895 C CA . ASP A 1 116 ? 21.458 -1.348 2.514 1.00 55.19 116 ASP A CA 1
ATOM 896 C C . ASP A 1 116 ? 22.511 -1.938 1.558 1.00 55.19 116 ASP A C 1
ATOM 898 O O . ASP A 1 116 ? 23.612 -2.280 1.992 1.00 55.19 116 ASP A O 1
ATOM 902 N N . ASP A 1 117 ? 22.118 -2.135 0.295 1.00 46.41 117 ASP A N 1
ATOM 903 C CA . ASP A 1 117 ? 23.015 -2.421 -0.833 1.00 46.41 117 ASP A CA 1
ATOM 904 C C . ASP A 1 117 ? 23.532 -1.095 -1.404 1.00 46.41 117 ASP A C 1
ATOM 906 O O . ASP A 1 117 ? 22.678 -0.223 -1.711 1.00 46.41 117 ASP A O 1
#

Secondary structure (DSSP, 8-state):
-EEEEEEGGGGHHHHHHHHTT--S-EEEEEEESSGGG-TTGGGSPBTTEEEEESSSS-SSEES-HHHHHHHPPPPTT-EEEEEEEHHHHHHHHHHHHHTT--GGGEEEEEEE-----

pLDDT: mean 90.94, std 10.53, range [46.41, 98.06]

Foldseek 3Di:
DEEEEEEQVQCVVVVVVLVVPPDPQAAYEYEYQDLVSCPPVVVDDPPRYFYEHDNDDDTNHNHHSLVVVVPDDDDPPYAYEYEEEPVRLVSVLVVCVVVPNDPVSYHYDYPDYDDPD